Protein AF-A0A929EFL9-F1 (afdb_monomer_lite)

Structure (mmCIF, N/CA/C/O backbone):
data_AF-A0A929EFL9-F1
#
_entry.id   AF-A0A929EFL9-F1
#
loop_
_atom_site.group_PDB
_atom_site.id
_atom_site.type_symbol
_atom_site.label_atom_id
_atom_site.label_alt_id
_atom_site.label_comp_id
_atom_site.label_asym_id
_atom_site.label_entity_id
_atom_site.label_seq_id
_atom_site.pdbx_PDB_ins_code
_atom_site.Cartn_x
_atom_site.Cartn_y
_atom_site.Cartn_z
_atom_site.occupancy
_atom_site.B_iso_or_equiv
_atom_site.auth_seq_id
_atom_site.auth_comp_id
_atom_site.auth_asym_id
_atom_site.auth_atom_id
_atom_site.pdbx_PDB_model_num
ATOM 1 N N . PHE A 1 1 ? -4.833 4.207 -13.335 1.00 47.06 1 PHE A N 1
ATOM 2 C CA . PHE A 1 1 ? -4.283 3.481 -12.165 1.00 47.06 1 PHE A CA 1
ATOM 3 C C . PHE A 1 1 ? -4.567 1.987 -12.227 1.00 47.06 1 PHE A C 1
ATOM 5 O O . PHE A 1 1 ? -3.598 1.259 -12.325 1.00 47.06 1 PHE A O 1
ATOM 12 N N . VAL A 1 2 ? -5.819 1.499 -12.196 1.00 49.06 2 VAL A N 1
ATOM 13 C CA . VAL A 1 2 ? -6.083 0.035 -12.224 1.00 49.06 2 VAL A CA 1
ATOM 14 C C . VAL A 1 2 ? -6.006 -0.566 -13.640 1.00 49.06 2 VAL A C 1
ATOM 16 O O . VAL A 1 2 ? -5.666 -1.734 -13.792 1.00 49.06 2 VAL A O 1
ATOM 19 N N . GLU A 1 3 ? -6.257 0.218 -14.692 1.00 48.59 3 GLU A N 1
ATOM 20 C CA . GLU A 1 3 ? -6.243 -0.282 -16.080 1.00 48.59 3 GLU A CA 1
ATOM 21 C C . GLU A 1 3 ? -4.835 -0.381 -16.694 1.00 48.59 3 GLU A C 1
ATOM 23 O O . GLU A 1 3 ? -4.600 -1.246 -17.536 1.00 48.59 3 GLU A O 1
ATOM 28 N N . ASP A 1 4 ? -3.879 0.423 -16.219 1.00 52.53 4 ASP A N 1
ATOM 29 C CA . ASP A 1 4 ? -2.506 0.475 -16.750 1.00 52.53 4 ASP A CA 1
ATOM 30 C C . ASP A 1 4 ? -1.632 -0.710 -16.300 1.00 52.53 4 ASP A C 1
ATOM 32 O O . ASP A 1 4 ? -0.602 -0.984 -16.906 1.00 52.53 4 ASP A O 1
ATOM 36 N N . VAL A 1 5 ? -2.057 -1.449 -15.267 1.00 56.94 5 VAL A N 1
ATOM 37 C CA . VAL A 1 5 ? -1.315 -2.584 -14.685 1.00 56.94 5 VAL A CA 1
ATOM 38 C C . VAL A 1 5 ? -1.211 -3.765 -15.655 1.00 56.94 5 VAL A C 1
ATOM 40 O O . VAL A 1 5 ? -0.260 -4.533 -15.584 1.00 56.94 5 VAL A O 1
ATOM 43 N N . LYS A 1 6 ? -2.149 -3.904 -16.601 1.00 53.22 6 LYS A N 1
ATOM 44 C CA . LYS A 1 6 ? -2.217 -5.070 -17.502 1.00 53.22 6 LYS A CA 1
ATOM 45 C C . LYS A 1 6 ? -1.024 -5.225 -18.452 1.00 53.22 6 LYS A C 1
ATOM 47 O O . LYS A 1 6 ? -0.859 -6.310 -18.994 1.00 53.22 6 LYS A O 1
ATOM 52 N N . ASN A 1 7 ? -0.232 -4.172 -18.665 1.00 57.59 7 ASN A N 1
ATOM 53 C CA . ASN A 1 7 ? 0.941 -4.194 -19.549 1.00 57.59 7 ASN A CA 1
ATOM 54 C C . ASN A 1 7 ? 2.248 -3.866 -18.811 1.00 57.59 7 ASN A C 1
ATOM 56 O O . ASN A 1 7 ? 3.252 -3.566 -19.455 1.00 57.59 7 ASN A O 1
ATOM 60 N N . ILE A 1 8 ? 2.228 -3.863 -17.478 1.00 68.25 8 ILE A N 1
ATOM 61 C CA . ILE A 1 8 ? 3.439 -3.710 -16.676 1.00 68.25 8 ILE A CA 1
ATOM 62 C C . ILE A 1 8 ? 4.002 -5.108 -16.441 1.00 68.25 8 ILE A C 1
ATOM 64 O O . ILE A 1 8 ? 3.248 -6.034 -16.148 1.00 68.25 8 ILE A O 1
ATOM 68 N N . ASP A 1 9 ? 5.315 -5.237 -16.601 1.00 81.62 9 ASP A N 1
ATOM 69 C CA . ASP A 1 9 ? 6.047 -6.463 -16.304 1.00 81.62 9 ASP A CA 1
ATOM 70 C C . ASP A 1 9 ? 5.691 -6.981 -14.900 1.00 81.62 9 ASP A C 1
ATOM 72 O O . ASP A 1 9 ? 5.690 -6.228 -13.919 1.00 81.62 9 ASP A O 1
ATOM 76 N N . GLU A 1 10 ? 5.336 -8.261 -14.819 1.00 83.31 10 GLU A N 1
ATOM 77 C CA . GLU A 1 10 ? 4.878 -8.882 -13.579 1.00 83.31 10 GLU A CA 1
ATOM 78 C C . GLU A 1 10 ? 5.999 -8.873 -12.534 1.00 83.31 10 GLU A C 1
ATOM 80 O O . GLU A 1 10 ? 5.747 -8.547 -11.372 1.00 83.31 10 GLU A O 1
ATOM 85 N N . ASP A 1 11 ? 7.243 -9.096 -12.965 1.00 82.75 11 ASP A N 1
ATOM 86 C CA . ASP A 1 11 ? 8.422 -9.078 -12.097 1.00 82.75 11 ASP A CA 1
ATOM 87 C C . ASP A 1 11 ? 8.668 -7.676 -11.513 1.00 82.75 11 ASP A C 1
ATOM 89 O O . ASP A 1 11 ? 8.980 -7.526 -10.330 1.00 82.75 11 ASP A O 1
ATOM 93 N N . TYR A 1 12 ? 8.425 -6.624 -12.303 1.00 85.00 12 TYR A N 1
ATOM 94 C CA . TYR A 1 12 ? 8.516 -5.232 -11.842 1.00 85.00 12 TYR A CA 1
ATOM 95 C C . TYR A 1 12 ? 7.494 -4.913 -10.752 1.00 85.00 12 TYR A C 1
ATOM 97 O O . TYR A 1 12 ? 7.813 -4.262 -9.753 1.00 85.00 12 TYR A O 1
ATOM 105 N N . LEU A 1 13 ? 6.259 -5.387 -10.907 1.00 87.38 13 LEU A N 1
ATOM 106 C CA . LEU A 1 13 ? 5.228 -5.201 -9.887 1.00 87.38 13 LEU A CA 1
ATOM 107 C C . LEU A 1 13 ? 5.526 -6.010 -8.622 1.00 87.38 13 LEU A C 1
ATOM 109 O O . LEU A 1 13 ? 5.300 -5.506 -7.518 1.00 87.38 13 LEU A O 1
ATOM 113 N N . GLN A 1 14 ? 6.040 -7.233 -8.770 1.00 89.31 14 GLN A N 1
ATOM 114 C CA . GLN A 1 14 ? 6.424 -8.085 -7.645 1.00 89.31 14 GLN A CA 1
ATOM 115 C C . GLN A 1 14 ? 7.550 -7.454 -6.817 1.00 89.31 14 GLN A C 1
ATOM 117 O O . GLN A 1 14 ? 7.442 -7.405 -5.589 1.00 89.31 14 GLN A O 1
ATOM 122 N N . ASP A 1 15 ? 8.572 -6.892 -7.464 1.00 88.88 15 ASP A N 1
ATOM 123 C CA . ASP A 1 15 ? 9.661 -6.172 -6.798 1.00 88.88 15 ASP A CA 1
ATOM 124 C C . ASP A 1 15 ? 9.154 -4.979 -5.984 1.00 88.88 15 ASP A C 1
ATOM 126 O O . ASP A 1 15 ? 9.488 -4.824 -4.803 1.00 88.88 15 ASP A O 1
ATOM 130 N N . ILE A 1 16 ? 8.308 -4.144 -6.600 1.00 91.00 16 ILE A N 1
ATOM 131 C CA . ILE A 1 16 ? 7.715 -2.986 -5.924 1.00 91.00 16 ILE A CA 1
ATOM 132 C C . ILE A 1 16 ? 6.897 -3.445 -4.723 1.00 91.00 16 ILE A C 1
ATOM 134 O O . ILE A 1 16 ? 7.041 -2.879 -3.637 1.00 91.00 16 ILE A O 1
ATOM 138 N N . ALA A 1 17 ? 6.053 -4.465 -4.894 1.00 91.62 17 ALA A N 1
ATOM 139 C CA . ALA A 1 17 ? 5.228 -4.994 -3.817 1.00 91.62 17 ALA A CA 1
ATOM 140 C C . ALA A 1 17 ? 6.089 -5.542 -2.670 1.00 91.62 17 ALA A C 1
ATOM 142 O O . ALA A 1 17 ? 5.839 -5.211 -1.511 1.00 91.62 17 ALA A O 1
ATOM 143 N N . CYS A 1 18 ? 7.131 -6.317 -2.977 1.00 92.75 18 CYS A N 1
ATOM 144 C CA . CYS A 1 18 ? 8.037 -6.897 -1.989 1.00 92.75 18 CYS A CA 1
ATOM 145 C C . CYS A 1 18 ? 8.733 -5.811 -1.156 1.00 92.75 18 CYS A C 1
ATOM 147 O O . CYS A 1 18 ? 8.698 -5.837 0.078 1.00 92.75 18 CYS A O 1
ATOM 149 N N . ILE A 1 19 ? 9.310 -4.805 -1.818 1.00 93.44 19 ILE A N 1
ATOM 150 C CA . ILE A 1 19 ? 10.005 -3.707 -1.138 1.00 93.44 19 ILE A CA 1
ATOM 151 C C . ILE A 1 19 ? 9.014 -2.858 -0.331 1.00 93.44 19 ILE A C 1
ATOM 153 O O . ILE A 1 19 ? 9.290 -2.534 0.825 1.00 93.44 19 ILE A O 1
ATOM 157 N N . ALA A 1 20 ? 7.846 -2.533 -0.895 1.00 94.75 20 ALA A N 1
ATOM 158 C CA . ALA A 1 20 ? 6.815 -1.757 -0.208 1.00 94.75 20 ALA A CA 1
ATOM 159 C C . ALA A 1 20 ? 6.314 -2.459 1.062 1.00 94.75 20 ALA A C 1
ATOM 161 O O . ALA A 1 20 ? 6.229 -1.823 2.113 1.00 94.75 20 ALA A O 1
ATOM 162 N N . LEU A 1 21 ? 6.033 -3.764 0.993 1.00 93.62 21 LEU A N 1
ATOM 163 C CA . LEU A 1 21 ? 5.570 -4.553 2.138 1.00 93.62 21 LEU A CA 1
ATOM 164 C C . LEU A 1 21 ? 6.619 -4.624 3.250 1.00 93.62 21 LEU A C 1
ATOM 166 O O . LEU A 1 21 ? 6.268 -4.493 4.420 1.00 93.62 21 LEU A O 1
ATOM 170 N N . ASN A 1 22 ? 7.901 -4.746 2.899 1.00 93.94 22 ASN A N 1
ATOM 171 C CA . ASN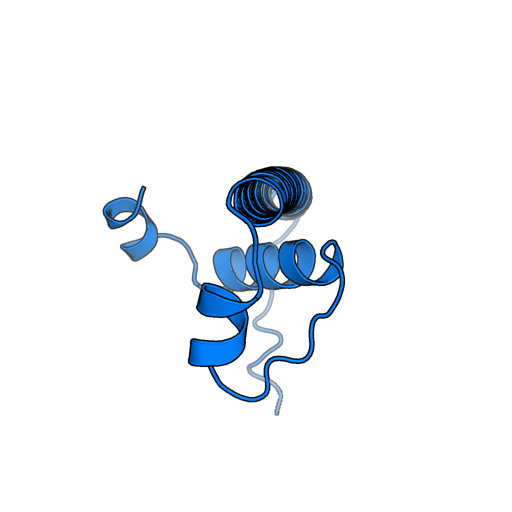 A 1 22 ? 8.994 -4.784 3.874 1.00 93.94 22 ASN A CA 1
ATOM 172 C C . ASN A 1 22 ? 9.226 -3.443 4.593 1.00 93.94 22 ASN A C 1
ATOM 174 O O . ASN A 1 22 ? 9.829 -3.417 5.665 1.00 93.94 22 ASN A O 1
ATOM 178 N N . MET A 1 23 ? 8.752 -2.326 4.034 1.00 91.50 23 MET A N 1
ATOM 179 C CA . MET A 1 23 ? 8.815 -1.011 4.686 1.00 91.50 23 MET A CA 1
ATOM 180 C C . MET A 1 23 ? 7.665 -0.759 5.667 1.00 91.50 23 MET A C 1
ATOM 182 O O . MET A 1 23 ? 7.725 0.193 6.448 1.00 91.50 23 MET A O 1
ATOM 186 N N . LEU A 1 24 ? 6.609 -1.571 5.621 1.00 92.81 24 LEU A N 1
ATOM 187 C CA . LEU A 1 24 ? 5.423 -1.409 6.451 1.00 92.81 24 LEU A CA 1
ATOM 188 C C . LEU A 1 24 ? 5.505 -2.305 7.695 1.00 92.81 24 LEU A C 1
ATOM 190 O O . LEU A 1 24 ? 6.076 -3.394 7.651 1.00 92.81 24 LEU A O 1
ATOM 194 N N . PRO A 1 25 ? 4.921 -1.883 8.830 1.00 89.88 25 PRO A N 1
ATOM 195 C CA . PRO A 1 25 ? 4.880 -2.726 10.015 1.00 89.88 25 PRO A CA 1
ATOM 196 C C . PRO A 1 25 ? 4.046 -3.983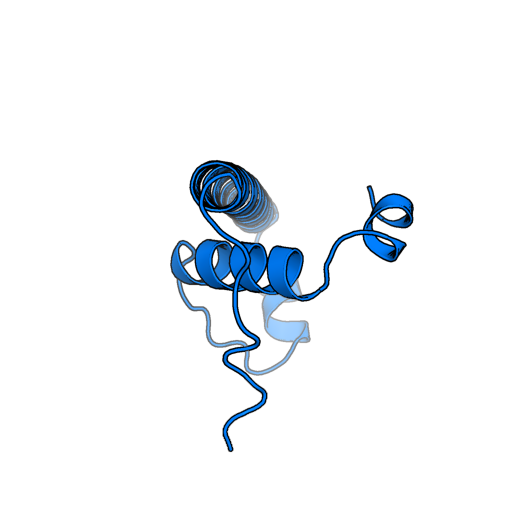 9.743 1.00 89.88 25 PRO A C 1
ATOM 198 O O . PRO A 1 25 ? 2.878 -3.891 9.356 1.00 89.88 25 PRO A O 1
ATOM 201 N N . ALA A 1 26 ? 4.629 -5.156 10.000 1.00 87.00 26 ALA A N 1
ATOM 202 C CA . ALA A 1 26 ? 3.917 -6.423 9.895 1.00 87.00 26 ALA A CA 1
ATOM 203 C C . ALA A 1 26 ? 2.716 -6.438 10.852 1.00 87.00 26 ALA A C 1
ATOM 205 O O . ALA A 1 26 ? 2.837 -6.145 12.045 1.00 87.00 26 ALA A O 1
ATOM 206 N N . ARG A 1 27 ? 1.543 -6.797 10.328 1.00 82.62 27 ARG A N 1
ATOM 207 C CA . ARG A 1 27 ? 0.309 -6.929 11.103 1.00 82.62 27 ARG A CA 1
ATOM 208 C C . ARG A 1 27 ? -0.255 -8.322 10.909 1.00 82.62 27 ARG A C 1
ATOM 210 O O . ARG A 1 27 ? -0.569 -8.722 9.794 1.00 82.62 27 ARG A O 1
ATOM 217 N N . TYR A 1 28 ? -0.396 -9.051 12.009 1.00 82.31 28 TYR A N 1
ATOM 218 C CA . TYR A 1 28 ? -1.099 -10.323 12.000 1.00 82.31 28 TYR A CA 1
ATOM 219 C C . TYR A 1 28 ? -2.603 -10.060 11.903 1.00 82.31 28 TYR A C 1
ATOM 221 O O . TYR A 1 28 ? -3.200 -9.495 12.820 1.00 82.31 28 TYR A O 1
ATOM 229 N N . VAL A 1 29 ? -3.203 -10.454 10.784 1.00 75.94 29 VAL A N 1
ATOM 230 C CA . VAL A 1 29 ? -4.652 -10.406 10.576 1.00 75.94 29 VAL A CA 1
ATOM 231 C C . VAL A 1 29 ? -5.173 -11.830 10.713 1.00 75.94 29 VAL A C 1
ATOM 233 O O . VAL A 1 29 ? -4.777 -12.708 9.951 1.00 75.94 29 VAL A O 1
ATOM 236 N N . ARG A 1 30 ? -6.018 -12.076 11.720 1.00 80.38 30 ARG A N 1
ATOM 237 C CA . ARG A 1 30 ? -6.609 -13.401 11.954 1.00 80.38 30 ARG A CA 1
ATOM 238 C C . ARG A 1 30 ? -7.918 -13.585 11.191 1.00 80.38 30 ARG A C 1
ATOM 240 O O . ARG A 1 30 ? -8.130 -14.645 10.614 1.00 80.38 30 ARG A O 1
ATOM 247 N N . HIS A 1 31 ? -8.765 -12.559 11.177 1.00 76.44 31 HIS A N 1
ATOM 248 C CA . HIS A 1 31 ? -9.980 -12.515 10.370 1.00 76.44 31 HIS A CA 1
ATOM 249 C C . HIS A 1 31 ? -10.077 -11.156 9.676 1.00 76.44 31 HIS A C 1
ATOM 251 O O . HIS A 1 31 ? -9.809 -10.127 10.293 1.00 76.44 31 HIS A O 1
ATOM 257 N N . ASP A 1 32 ? -10.502 -11.132 8.413 1.00 62.84 32 ASP A N 1
ATOM 258 C CA . ASP A 1 32 ? -10.579 -9.897 7.611 1.00 62.84 32 ASP A CA 1
ATOM 259 C C . ASP A 1 32 ? -11.510 -8.843 8.229 1.00 62.84 32 ASP A C 1
ATOM 261 O O . ASP A 1 32 ? -11.286 -7.636 8.112 1.00 62.84 32 ASP A O 1
ATOM 265 N N . VAL A 1 33 ? -12.529 -9.306 8.957 1.00 63.06 33 VAL A N 1
ATOM 266 C CA . VAL A 1 33 ? -13.435 -8.456 9.737 1.00 63.06 33 VAL A CA 1
ATOM 267 C C . VAL A 1 33 ? -12.711 -7.715 10.864 1.00 63.06 33 VAL A C 1
ATOM 269 O O . VAL A 1 33 ? -13.027 -6.553 11.113 1.00 63.06 33 VAL A O 1
ATOM 272 N N . ASP A 1 34 ? -11.693 -8.307 11.489 1.00 62.66 34 ASP A N 1
ATOM 273 C CA . ASP A 1 34 ? -10.987 -7.689 12.615 1.00 62.66 34 ASP A CA 1
ATOM 274 C C . ASP A 1 34 ? -10.347 -6.355 12.178 1.00 62.66 34 ASP A C 1
ATOM 276 O O . ASP A 1 34 ? -10.468 -5.333 12.853 1.00 62.66 34 ASP A O 1
ATOM 280 N N . MET A 1 35 ? -9.747 -6.291 10.988 1.00 63.75 35 MET A N 1
ATOM 281 C CA . MET A 1 35 ? -9.057 -5.068 10.571 1.00 63.75 35 MET A CA 1
ATOM 282 C C . MET A 1 35 ? -10.014 -3.895 10.295 1.00 63.75 35 MET A C 1
ATOM 284 O O . MET A 1 35 ? -9.672 -2.747 10.571 1.00 63.75 35 MET A O 1
ATOM 288 N N . ALA A 1 36 ? -11.220 -4.161 9.782 1.00 64.56 36 ALA A N 1
ATOM 289 C CA . ALA A 1 36 ? -12.200 -3.118 9.477 1.00 64.56 36 ALA A CA 1
ATOM 290 C C . ALA A 1 36 ? -12.937 -2.596 10.723 1.00 64.56 36 ALA A C 1
ATOM 292 O O . ALA A 1 36 ? -13.292 -1.419 10.756 1.00 64.56 36 ALA A O 1
ATOM 293 N N . PHE A 1 37 ? -13.150 -3.444 11.736 1.00 61.69 37 PHE A N 1
ATOM 294 C CA . PHE A 1 37 ? -13.853 -3.068 12.969 1.00 61.69 37 PHE A CA 1
ATOM 295 C C . PHE A 1 37 ? -12.930 -2.486 14.051 1.00 61.69 37 PHE A C 1
ATOM 297 O O . PHE A 1 37 ? -13.387 -1.666 14.847 1.00 61.69 37 PHE A O 1
ATOM 304 N N . PHE A 1 38 ? -11.648 -2.874 14.086 1.00 69.00 38 PHE A N 1
ATOM 305 C CA . PHE A 1 38 ? -10.701 -2.404 15.109 1.00 69.00 38 PHE A CA 1
ATOM 306 C C . PHE A 1 38 ? -9.900 -1.157 14.713 1.00 69.00 38 PHE A C 1
ATOM 308 O O . PHE A 1 38 ? -9.252 -0.572 15.576 1.00 69.00 38 PHE A O 1
ATOM 315 N N . LEU A 1 39 ? -9.931 -0.731 13.445 1.00 80.56 39 LEU A N 1
ATOM 316 C CA . LEU A 1 39 ? -9.278 0.507 13.016 1.00 80.56 39 LEU A CA 1
ATOM 317 C C . LEU A 1 39 ? -10.222 1.700 13.143 1.00 80.56 39 LEU A C 1
ATOM 319 O O . LEU A 1 39 ? -11.272 1.758 12.503 1.00 80.56 39 LEU A O 1
ATOM 323 N N . THR A 1 40 ? -9.800 2.711 13.895 1.00 87.38 40 THR A N 1
ATOM 324 C CA . THR A 1 40 ? -10.441 4.026 13.836 1.00 87.38 40 THR A CA 1
ATOM 325 C C . THR A 1 40 ? -10.203 4.675 12.468 1.00 87.38 40 THR A C 1
ATOM 327 O O . THR A 1 40 ? -9.206 4.404 11.792 1.00 87.38 40 THR A O 1
ATOM 330 N N . SER A 1 41 ? -11.073 5.605 12.059 1.00 86.75 41 SER A N 1
ATOM 331 C CA . SER A 1 41 ? -10.899 6.351 10.799 1.00 86.75 41 SER A CA 1
ATOM 332 C C . SER A 1 41 ? -9.540 7.053 10.708 1.00 86.75 41 SER A C 1
ATOM 334 O O . SER A 1 41 ? -8.978 7.189 9.623 1.00 86.75 41 SER A O 1
ATOM 336 N N . LYS A 1 42 ? -8.996 7.478 11.856 1.00 90.12 42 LYS A N 1
ATOM 337 C CA . LYS A 1 42 ? -7.673 8.096 11.945 1.00 90.12 42 LYS A CA 1
ATOM 338 C C . LYS A 1 42 ? -6.564 7.088 11.643 1.00 90.12 42 LYS A C 1
ATOM 340 O O . LYS A 1 42 ? -5.752 7.352 10.764 1.00 90.12 42 LYS A O 1
ATOM 345 N N . GLU A 1 43 ? -6.556 5.938 12.315 1.00 88.62 43 GLU A N 1
ATOM 346 C CA . GLU A 1 43 ? -5.539 4.899 12.095 1.00 88.62 43 GLU A CA 1
ATOM 347 C C . GLU A 1 43 ? -5.594 4.344 10.672 1.00 88.62 43 GLU A C 1
ATOM 349 O O . GLU A 1 43 ? -4.554 4.085 10.070 1.00 88.62 43 GLU A O 1
ATOM 354 N N . ARG A 1 44 ? -6.797 4.210 10.099 1.00 88.12 44 ARG A N 1
ATOM 355 C CA . ARG A 1 44 ? -6.962 3.852 8.687 1.00 88.12 44 ARG A CA 1
ATOM 356 C C . ARG A 1 44 ? -6.330 4.900 7.770 1.00 88.12 44 ARG A C 1
ATOM 358 O O . ARG A 1 44 ? -5.582 4.533 6.873 1.00 88.12 44 ARG A O 1
ATOM 365 N N . SER A 1 45 ? -6.581 6.188 8.009 1.00 91.50 45 SER A N 1
ATOM 366 C CA . SER A 1 45 ? -5.984 7.259 7.201 1.00 91.50 45 SER A CA 1
ATOM 367 C C . SER A 1 45 ? -4.457 7.296 7.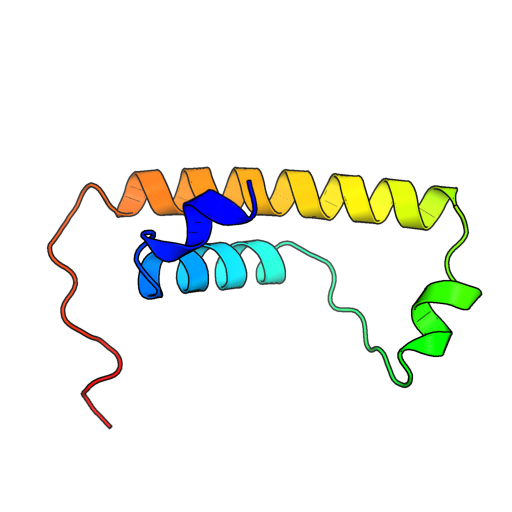323 1.00 91.50 45 SER A C 1
ATOM 369 O O . SER A 1 45 ? -3.761 7.503 6.332 1.00 91.50 45 SER A O 1
ATOM 371 N N . GLU A 1 46 ? -3.919 7.073 8.522 1.00 92.56 46 GLU A N 1
ATOM 372 C CA . GLU A 1 46 ? -2.473 6.985 8.752 1.00 92.56 46 GLU A CA 1
ATOM 373 C C . GLU A 1 46 ?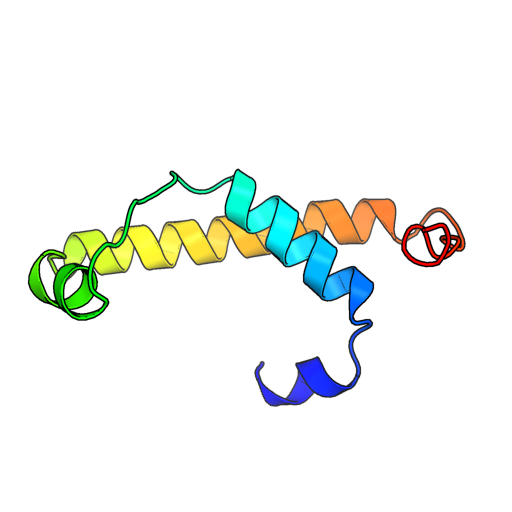 -1.861 5.766 8.050 1.00 92.56 46 GLU A C 1
ATOM 375 O O . GLU A 1 46 ? -0.812 5.885 7.419 1.00 92.56 46 GLU A O 1
ATOM 380 N N . MET A 1 47 ? -2.545 4.621 8.089 1.00 90.25 47 MET A N 1
ATOM 381 C CA . MET A 1 47 ? -2.137 3.414 7.373 1.00 90.25 47 MET A CA 1
ATOM 382 C C . MET A 1 47 ? -2.152 3.622 5.857 1.00 90.25 47 MET A C 1
ATOM 384 O O . MET A 1 47 ? -1.178 3.288 5.191 1.00 90.25 47 MET A O 1
ATOM 388 N N . GLU A 1 48 ? -3.214 4.209 5.306 1.00 91.62 48 GLU A N 1
ATOM 389 C CA . GLU A 1 48 ? -3.315 4.512 3.875 1.00 91.62 48 GLU A CA 1
ATOM 390 C C . GLU A 1 48 ? -2.199 5.466 3.428 1.00 91.62 48 GLU A C 1
ATOM 392 O O . GLU A 1 48 ? -1.587 5.250 2.381 1.00 91.62 48 GLU A O 1
ATOM 397 N N . LYS A 1 49 ? -1.864 6.485 4.230 1.00 94.56 49 LYS A N 1
ATOM 398 C CA . LYS A 1 49 ? -0.710 7.361 3.961 1.00 94.56 49 LYS A CA 1
ATOM 399 C C . LYS A 1 49 ? 0.606 6.587 3.966 1.00 94.56 49 LYS A C 1
ATOM 401 O O . LYS A 1 49 ? 1.373 6.707 3.017 1.00 94.56 49 LYS A O 1
ATOM 406 N N . ALA A 1 50 ? 0.837 5.759 4.984 1.00 94.56 50 ALA A N 1
ATOM 407 C CA . ALA A 1 50 ? 2.051 4.953 5.082 1.00 94.56 50 ALA A CA 1
ATOM 408 C C . ALA A 1 50 ? 2.205 3.991 3.892 1.00 94.56 50 ALA A C 1
ATOM 410 O O . ALA A 1 50 ? 3.300 3.867 3.348 1.00 94.56 50 ALA A O 1
ATOM 411 N N . ILE A 1 51 ? 1.111 3.355 3.456 1.00 94.00 51 ILE A N 1
ATOM 412 C CA . ILE A 1 51 ? 1.091 2.478 2.278 1.00 94.00 51 ILE A CA 1
ATOM 413 C C . ILE A 1 51 ? 1.461 3.264 1.017 1.00 94.00 51 ILE A C 1
ATOM 415 O O . ILE A 1 51 ? 2.339 2.832 0.274 1.00 94.00 51 ILE A O 1
ATOM 419 N N . ASN A 1 52 ? 0.838 4.423 0.786 1.00 94.94 52 ASN A N 1
ATOM 420 C CA . ASN A 1 52 ? 1.143 5.253 -0.382 1.00 94.94 52 ASN A CA 1
ATOM 421 C C . ASN A 1 52 ? 2.619 5.679 -0.406 1.00 94.94 52 ASN A C 1
ATOM 423 O O . ASN A 1 52 ? 3.287 5.535 -1.430 1.00 94.94 52 ASN A O 1
ATOM 427 N N . ASP A 1 53 ? 3.151 6.133 0.730 1.00 95.56 53 ASP A N 1
ATOM 428 C CA . ASP A 1 53 ? 4.555 6.530 0.846 1.00 95.56 53 ASP A CA 1
ATOM 429 C C . ASP A 1 53 ? 5.508 5.351 0.604 1.00 95.56 53 ASP A C 1
ATOM 431 O O . ASP A 1 53 ? 6.541 5.510 -0.052 1.00 95.56 53 ASP A O 1
ATOM 435 N N . ALA A 1 54 ? 5.173 4.163 1.116 1.00 95.56 54 ALA A N 1
ATOM 436 C CA . ALA A 1 54 ? 5.957 2.951 0.908 1.00 95.56 54 ALA A CA 1
ATOM 437 C C . ALA A 1 54 ? 5.977 2.546 -0.572 1.00 95.56 54 ALA A C 1
ATOM 439 O O . ALA A 1 54 ? 7.049 2.314 -1.127 1.00 95.56 54 ALA A O 1
ATOM 440 N N . VAL A 1 55 ? 4.824 2.529 -1.243 1.00 95.06 55 VAL A N 1
ATOM 441 C CA . VAL A 1 55 ? 4.739 2.184 -2.671 1.00 95.06 55 VAL A CA 1
ATOM 442 C C . VAL A 1 55 ? 5.527 3.177 -3.529 1.00 95.06 55 VAL A C 1
ATOM 444 O O . VAL A 1 55 ? 6.269 2.761 -4.417 1.00 95.06 55 VAL A O 1
ATOM 447 N N . LEU A 1 56 ? 5.441 4.480 -3.240 1.00 94.25 56 LEU A N 1
ATOM 448 C CA . LEU A 1 56 ? 6.206 5.501 -3.964 1.00 94.25 56 LEU A CA 1
ATOM 449 C C . LEU A 1 56 ? 7.719 5.322 -3.789 1.00 94.25 56 LEU A C 1
ATOM 451 O O . LEU A 1 56 ? 8.463 5.370 -4.768 1.00 94.25 56 LEU A O 1
ATOM 455 N N . LYS A 1 57 ? 8.184 5.073 -2.559 1.00 93.88 57 LYS A N 1
ATOM 456 C CA . LYS A 1 57 ? 9.606 4.811 -2.281 1.00 93.88 57 LYS A CA 1
ATOM 457 C C . LYS A 1 57 ? 10.095 3.533 -2.955 1.00 93.88 57 LYS A C 1
ATOM 459 O O . LYS A 1 57 ? 11.185 3.533 -3.522 1.00 93.88 57 LYS A O 1
ATOM 464 N N . ALA A 1 58 ? 9.290 2.473 -2.914 1.00 93.31 58 ALA A N 1
ATOM 465 C CA . ALA A 1 58 ? 9.601 1.209 -3.567 1.00 93.31 58 ALA A CA 1
ATOM 466 C C . ALA A 1 58 ? 9.733 1.405 -5.078 1.00 93.31 58 ALA A C 1
ATOM 468 O O . ALA A 1 58 ? 10.741 1.008 -5.648 1.00 93.31 58 ALA A O 1
ATOM 469 N N . LYS A 1 59 ? 8.787 2.113 -5.708 1.00 92.06 59 LYS A N 1
ATOM 470 C CA . LYS A 1 59 ? 8.852 2.432 -7.136 1.00 92.06 59 LYS A CA 1
ATOM 471 C C . LYS A 1 59 ? 10.147 3.161 -7.501 1.00 92.06 59 LYS A C 1
ATOM 473 O O . LYS A 1 59 ? 10.818 2.746 -8.433 1.00 92.06 59 LYS A O 1
ATOM 478 N N . VAL A 1 60 ? 10.533 4.195 -6.748 1.00 91.88 60 VAL A N 1
ATOM 479 C CA . VAL A 1 60 ? 11.790 4.931 -6.992 1.00 91.88 60 VAL A CA 1
ATOM 480 C C . VAL A 1 60 ? 13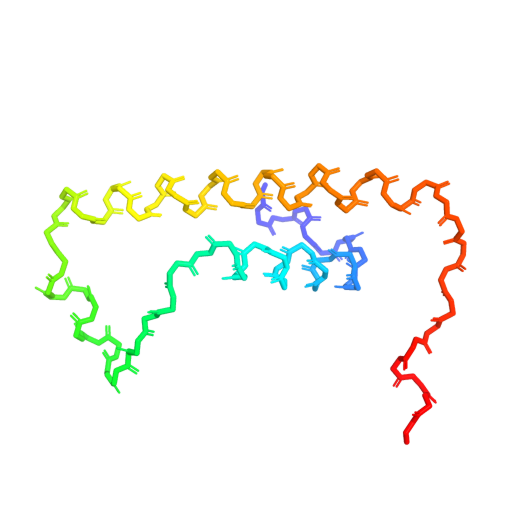.011 4.017 -6.874 1.00 91.88 60 VAL A C 1
ATOM 482 O O . VAL A 1 60 ? 13.932 4.113 -7.683 1.00 91.88 60 VAL A O 1
ATOM 485 N N . HIS A 1 61 ? 13.025 3.128 -5.878 1.00 90.44 61 HIS A N 1
ATOM 486 C CA . HIS A 1 61 ? 14.115 2.172 -5.695 1.00 90.44 61 HIS A CA 1
ATOM 487 C C . HIS A 1 61 ? 14.215 1.197 -6.871 1.00 90.44 61 HIS A C 1
ATOM 489 O O . HIS A 1 61 ? 15.302 0.949 -7.383 1.00 90.44 61 HIS A O 1
ATOM 495 N N . VAL A 1 62 ? 13.073 0.672 -7.305 1.00 89.31 62 VAL A N 1
ATOM 496 C CA . VAL A 1 62 ? 12.979 -0.276 -8.410 1.00 89.31 62 VAL A CA 1
ATOM 497 C C . VAL A 1 62 ? 13.351 0.404 -9.731 1.00 89.31 62 VAL A C 1
ATOM 499 O O . VAL A 1 62 ? 14.238 -0.080 -10.425 1.00 89.31 62 VAL A O 1
ATOM 502 N N . ASP A 1 63 ? 12.794 1.578 -10.036 1.00 88.00 63 ASP A N 1
ATOM 503 C CA . ASP A 1 63 ? 13.122 2.359 -11.239 1.00 88.00 63 ASP A CA 1
ATOM 504 C C . ASP A 1 63 ? 14.633 2.610 -11.379 1.00 88.00 63 ASP A C 1
ATOM 506 O O . ASP A 1 63 ? 15.184 2.497 -12.472 1.00 88.00 63 ASP A O 1
ATOM 510 N N . ALA A 1 64 ? 15.318 2.909 -10.269 1.00 86.06 64 ALA A N 1
ATOM 511 C CA . ALA A 1 64 ? 16.762 3.136 -10.265 1.00 86.06 64 ALA A CA 1
ATOM 512 C C . ALA A 1 64 ? 17.573 1.878 -10.632 1.00 86.06 64 ALA A C 1
ATOM 514 O O . ALA A 1 64 ? 18.639 2.000 -11.230 1.00 86.06 64 ALA A O 1
ATOM 515 N N . GLN A 1 65 ? 17.070 0.689 -10.291 1.00 77.88 65 GLN A N 1
ATOM 516 C CA . GLN A 1 65 ? 17.728 -0.599 -10.547 1.00 77.88 65 GLN A CA 1
ATOM 517 C C . GLN A 1 65 ? 17.353 -1.193 -11.915 1.00 77.88 65 GLN A C 1
ATOM 519 O O . GLN A 1 65 ? 18.116 -1.968 -12.477 1.00 77.88 65 GLN A O 1
ATOM 524 N N . TYR A 1 66 ? 16.194 -0.832 -12.474 1.00 71.06 66 TYR A N 1
ATOM 525 C CA . TYR A 1 66 ? 15.712 -1.342 -13.767 1.00 71.06 66 TYR A CA 1
ATOM 526 C C . TYR A 1 66 ? 16.441 -0.751 -14.988 1.00 71.06 66 TYR A C 1
ATOM 528 O O . TYR A 1 66 ? 16.287 -1.251 -16.099 1.00 71.06 66 TYR A O 1
ATOM 536 N N . HIS A 1 67 ? 17.242 0.306 -14.820 1.00 59.59 67 HIS A N 1
ATOM 537 C CA . HIS A 1 67 ? 18.070 0.862 -15.901 1.00 59.59 67 HIS A CA 1
ATOM 538 C C . HIS A 1 67 ? 19.415 0.149 -16.084 1.00 59.59 67 HIS A C 1
ATOM 540 O O . HIS A 1 67 ? 20.081 0.360 -17.099 1.00 59.59 67 HIS A O 1
ATOM 546 N N . SER A 1 68 ? 19.801 -0.708 -15.140 1.00 56.28 68 SER A N 1
ATOM 547 C CA . SER A 1 68 ? 20.971 -1.571 -15.242 1.00 56.28 68 SER A CA 1
ATOM 548 C C . SER A 1 68 ? 20.524 -3.027 -15.374 1.00 56.28 68 SER A C 1
ATOM 550 O O . SER A 1 68 ? 20.163 -3.652 -14.386 1.00 56.28 68 SER A O 1
ATOM 552 N N . GLU A 1 69 ? 20.632 -3.544 -16.596 1.00 49.47 69 GLU A N 1
ATOM 553 C CA . GLU A 1 69 ? 20.707 -4.972 -16.945 1.00 49.47 69 GLU A CA 1
ATOM 554 C C . GLU A 1 69 ? 19.392 -5.744 -17.171 1.00 49.47 69 GLU A C 1
ATOM 556 O O . GLU A 1 69 ? 18.512 -5.834 -16.316 1.00 49.47 69 GLU A O 1
ATOM 561 N N . ASP A 1 70 ? 19.333 -6.359 -18.365 1.00 59.66 70 ASP A N 1
ATOM 562 C CA . ASP A 1 70 ? 18.650 -7.624 -18.660 1.00 59.66 70 ASP A CA 1
ATOM 563 C C . ASP A 1 70 ? 18.704 -8.539 -17.434 1.00 59.66 70 ASP A C 1
ATOM 565 O O . ASP A 1 70 ? 19.762 -9.076 -17.092 1.00 59.66 70 ASP A O 1
ATOM 569 N N . ARG A 1 71 ? 17.573 -8.739 -16.761 1.00 54.66 71 ARG A N 1
ATOM 570 C CA . ARG A 1 71 ? 17.531 -9.691 -15.656 1.00 54.66 71 ARG A CA 1
ATOM 571 C C . ARG A 1 71 ? 17.296 -11.097 -16.197 1.00 54.66 71 ARG A C 1
ATOM 573 O O . ARG A 1 71 ? 16.296 -11.326 -16.877 1.00 54.66 71 ARG A O 1
ATOM 580 N N . PRO A 1 72 ? 18.164 -12.071 -15.882 1.00 53.19 72 PRO A N 1
ATOM 581 C CA . PRO A 1 72 ? 17.843 -13.462 -16.127 1.00 53.19 72 PRO A CA 1
ATOM 582 C C . PRO A 1 72 ? 16.747 -13.893 -15.144 1.00 53.19 72 PRO A C 1
ATOM 584 O O . PRO A 1 72 ? 16.825 -13.596 -13.948 1.00 53.19 72 PRO A O 1
ATOM 587 N N . ASN A 1 73 ? 15.739 -14.612 -15.650 1.00 52.09 73 ASN A N 1
ATOM 588 C CA . ASN A 1 73 ? 14.650 -15.208 -14.870 1.00 52.09 73 ASN A CA 1
ATOM 589 C C . ASN A 1 73 ? 15.207 -15.983 -13.667 1.00 52.09 73 ASN A C 1
ATOM 591 O O . A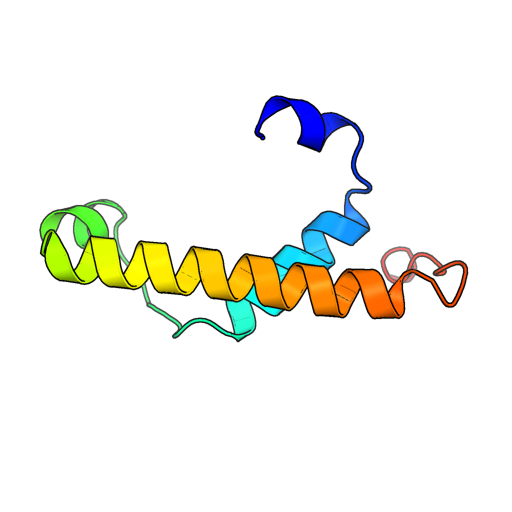SN A 1 73 ? 15.608 -17.142 -13.787 1.00 52.09 73 ASN A O 1
ATOM 595 N N . THR A 1 74 ? 15.206 -15.360 -12.488 1.00 53.66 74 THR A N 1
ATOM 596 C CA . THR A 1 74 ? 15.738 -15.985 -11.265 1.00 53.66 74 THR A CA 1
ATOM 597 C C . THR A 1 74 ? 14.792 -17.088 -10.761 1.00 53.66 74 THR A C 1
ATOM 599 O O . THR A 1 74 ? 15.209 -17.983 -10.034 1.00 53.66 74 THR A O 1
ATOM 602 N N . PHE A 1 75 ? 13.542 -17.105 -11.236 1.00 53.44 75 PHE A N 1
ATOM 603 C CA . PHE A 1 75 ? 12.517 -18.086 -10.868 1.00 53.44 75 PHE A CA 1
ATOM 604 C C . PHE A 1 75 ? 12.407 -19.303 -11.810 1.00 53.44 75 PHE A C 1
ATOM 606 O O . PHE A 1 75 ? 11.563 -20.162 -11.577 1.00 53.44 75 PHE A O 1
ATOM 613 N N . GLN A 1 76 ? 13.251 -19.425 -12.848 1.00 50.53 76 GLN A N 1
ATOM 614 C CA . GLN A 1 76 ? 13.289 -20.617 -13.725 1.00 50.53 76 GLN A CA 1
ATOM 615 C C . GLN A 1 76 ? 14.380 -21.644 -13.355 1.00 50.53 76 GLN A C 1
ATOM 617 O O . GLN A 1 76 ? 14.574 -22.617 -14.081 1.00 50.53 76 GLN A O 1
ATOM 622 N N . GLN A 1 77 ? 15.080 -21.471 -12.228 1.00 42.59 77 GLN A N 1
ATOM 623 C CA . GLN A 1 77 ? 15.980 -22.487 -11.664 1.00 42.59 77 GLN A CA 1
ATOM 624 C C . GLN A 1 77 ? 15.427 -23.026 -10.339 1.00 42.59 77 GLN A C 1
ATOM 626 O O . GLN A 1 77 ? 15.940 -22.707 -9.269 1.00 42.59 77 GLN A O 1
ATOM 631 N N . ALA A 1 78 ? 14.377 -23.844 -10.415 1.00 34.19 78 ALA A N 1
ATOM 632 C CA . ALA A 1 78 ? 13.993 -24.789 -9.365 1.00 34.19 78 ALA A CA 1
ATOM 633 C C . ALA A 1 78 ? 13.215 -25.962 -9.970 1.00 34.19 78 ALA A C 1
ATOM 635 O O . ALA A 1 78 ? 12.298 -25.697 -10.780 1.00 34.19 78 ALA A O 1
#

Secondary structure (DSSP, 8-state):
--SGGGGS-HHHHHHHHHHHHHHSPP---SSHHHHHHH--HHHHHHHHHHHHHHHHHHHHHHHHHHTS-----GGG--

Radius of gyration: 15.87 Å; chains: 1; bounding box: 35×33×35 Å

pLDDT: mean 77.29, std 17.09, range [34.19, 95.56]

Foldseek 3Di:
DVVVVVPDDPVLVVQLVVQLVVQDDDDDDPDPVCVVVVDDPVNVVVNVVSSVVSSVVSNVVSVVPVVDDDDDPPPPPD

Sequence (78 aa):
FVEDVKNIDEDYLQDIACIALNMLPARYVRHDVDMAFFLTSKERSEMEKAINDAVLKAKVHVDAQYHSEDRPNTFQQA